Protein AF-A0A940R2L5-F1 (afdb_monomer_lite)

Foldseek 3Di:
DAAVVQDPPPCQLCPVQVLAAAPVDVVRGDPVSDDPVVVQVSCVPRPRNRRHDDDPCPVVPPD

Radius of gyration: 12.46 Å; chains: 1; bounding box: 42×20×25 Å

Secondary structure (DSSP, 8-state):
-B-GGG-----HHHHH-TTTB-TTSSSSB-TTSS-HHHHHHHHHT-TTS-B----TTGGG---

Structure (mmCIF, N/CA/C/O backbone):
data_AF-A0A940R2L5-F1
#
_entry.id   AF-A0A940R2L5-F1
#
loop_
_atom_site.group_PDB
_atom_site.id
_atom_site.type_symbol
_atom_site.label_atom_id
_atom_site.label_alt_id
_atom_site.label_comp_id
_atom_site.label_asym_id
_atom_site.label_entity_id
_atom_site.label_seq_id
_atom_site.pdbx_PDB_ins_code
_atom_site.Cartn_x
_atom_site.Cartn_y
_atom_site.Cartn_z
_atom_site.occupancy
_atom_site.B_iso_or_equiv
_atom_site.auth_seq_id
_atom_site.auth_comp_id
_atom_site.auth_asym_id
_atom_site.auth_atom_id
_atom_site.pdbx_PDB_model_num
ATOM 1 N N . VAL A 1 1 ? 6.853 3.402 0.129 1.00 87.81 1 VAL A N 1
ATOM 2 C CA . VAL A 1 1 ? 6.693 4.381 -0.967 1.00 87.81 1 VAL A CA 1
ATOM 3 C C . VAL A 1 1 ? 5.708 3.856 -1.999 1.00 87.81 1 VAL A C 1
ATOM 5 O O . VAL A 1 1 ? 5.668 2.658 -2.252 1.00 87.81 1 VAL A O 1
ATOM 8 N N . TRP A 1 2 ? 4.876 4.740 -2.550 1.00 90.62 2 TRP A N 1
ATOM 9 C CA . TRP A 1 2 ? 3.853 4.408 -3.543 1.00 90.62 2 TRP A CA 1
ATOM 10 C C . TRP A 1 2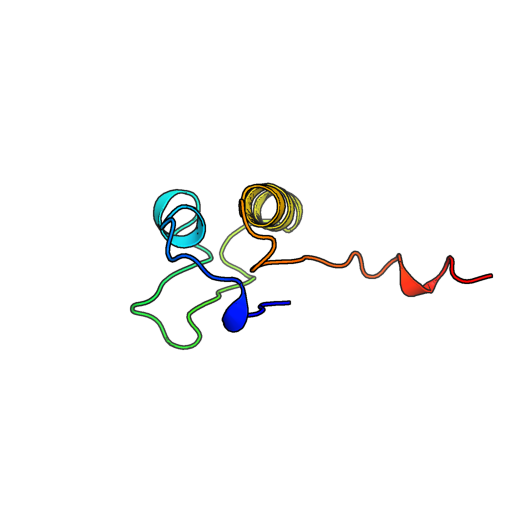 ? 4.223 4.989 -4.911 1.00 90.62 2 TRP A C 1
ATOM 12 O O . TRP A 1 2 ? 4.609 6.152 -4.998 1.00 90.62 2 TRP A O 1
ATOM 22 N N . LYS A 1 3 ? 4.107 4.173 -5.963 1.00 93.44 3 LYS A N 1
ATOM 23 C CA . LYS A 1 3 ? 4.371 4.523 -7.363 1.00 93.44 3 LYS A CA 1
ATOM 24 C C . LYS A 1 3 ? 3.101 4.287 -8.197 1.00 93.44 3 LYS A C 1
ATOM 26 O O . LYS A 1 3 ? 2.843 3.147 -8.596 1.00 93.44 3 LYS A O 1
ATOM 31 N N . PRO A 1 4 ? 2.276 5.323 -8.437 1.00 91.25 4 PRO A N 1
ATOM 32 C CA . PRO A 1 4 ? 0.975 5.166 -9.090 1.00 91.25 4 PRO A CA 1
ATOM 33 C C . PRO A 1 4 ? 1.077 4.650 -10.530 1.00 91.25 4 PRO A C 1
ATOM 35 O O . PRO A 1 4 ? 0.217 3.882 -10.946 1.00 91.25 4 PRO A O 1
ATOM 38 N N . GLU A 1 5 ? 2.144 4.989 -11.258 1.00 95.00 5 GLU A N 1
ATOM 39 C CA . GLU A 1 5 ? 2.387 4.549 -12.643 1.00 95.00 5 GLU A CA 1
ATOM 40 C C . GLU A 1 5 ? 2.450 3.018 -12.807 1.00 95.00 5 GLU A C 1
ATOM 42 O O . GLU A 1 5 ? 2.094 2.484 -13.854 1.00 95.00 5 GLU A O 1
ATOM 47 N N . PHE A 1 6 ? 2.844 2.295 -11.753 1.00 92.94 6 PHE A N 1
ATOM 48 C CA . PHE A 1 6 ? 2.898 0.832 -11.756 1.00 92.94 6 PHE A CA 1
ATOM 49 C C . PHE A 1 6 ? 1.610 0.195 -11.221 1.00 92.94 6 PHE A C 1
ATOM 51 O O . PHE A 1 6 ? 1.471 -1.031 -11.231 1.00 92.94 6 PHE A O 1
ATOM 58 N N . CYS A 1 7 ? 0.651 0.975 -10.716 1.00 94.25 7 CYS A N 1
ATOM 59 C CA . CYS A 1 7 ? -0.567 0.434 -10.127 1.00 94.25 7 CYS A CA 1
ATOM 60 C C . CYS A 1 7 ? -1.531 -0.062 -11.215 1.00 94.25 7 CYS A C 1
ATOM 62 O O . CYS A 1 7 ? -2.171 0.723 -11.902 1.00 94.25 7 CYS A O 1
ATOM 64 N N . LYS A 1 8 ? -1.710 -1.385 -11.322 1.00 94.12 8 LYS A N 1
ATOM 65 C CA . LYS A 1 8 ? -2.712 -2.010 -12.213 1.00 94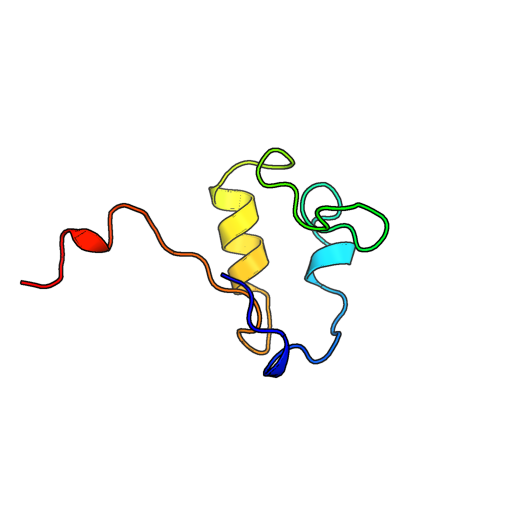.12 8 LYS A CA 1
ATOM 66 C C . LYS A 1 8 ? -4.067 -2.264 -11.535 1.00 94.12 8 LYS A C 1
ATOM 68 O O . LYS A 1 8 ? -4.798 -3.155 -11.947 1.00 94.12 8 LYS A O 1
ATOM 73 N N . HIS A 1 9 ? -4.372 -1.547 -10.450 1.00 92.00 9 HIS A N 1
ATOM 74 C CA . HIS A 1 9 ? -5.640 -1.644 -9.708 1.00 92.00 9 HIS A CA 1
ATOM 75 C C . HIS A 1 9 ? -6.080 -3.075 -9.337 1.00 92.00 9 HIS A C 1
ATOM 77 O O . HIS A 1 9 ? -7.263 -3.389 -9.305 1.00 92.00 9 HIS A O 1
ATOM 83 N N . SER A 1 10 ? -5.129 -3.939 -8.960 1.00 93.44 10 SER A N 1
ATOM 84 C CA . SER A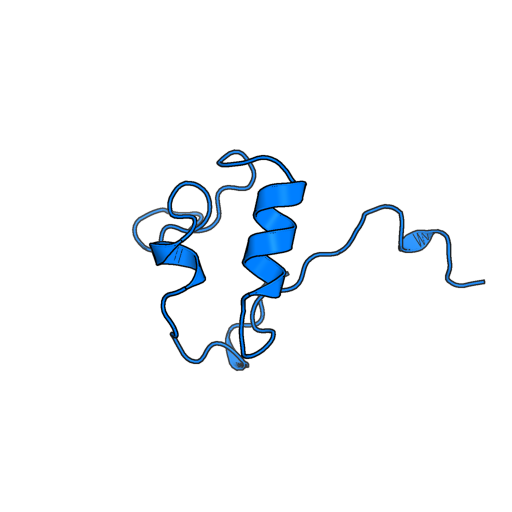 1 10 ? -5.419 -5.326 -8.553 1.00 93.44 10 SER A CA 1
ATOM 85 C C . SER A 1 10 ? -6.324 -5.446 -7.311 1.00 93.44 10 SER A C 1
ATOM 87 O O . SER A 1 10 ? -6.729 -6.557 -6.979 1.00 93.44 10 SER A O 1
ATOM 89 N N . GLY A 1 11 ? -6.565 -4.364 -6.562 1.00 93.44 11 GLY A N 1
ATOM 90 C CA . GLY A 1 11 ? -7.424 -4.349 -5.369 1.00 93.44 11 GLY A CA 1
ATOM 91 C C . GLY A 1 11 ? -6.833 -4.999 -4.110 1.00 93.44 11 GLY A C 1
ATOM 92 O O . GLY A 1 11 ? -7.313 -4.741 -3.015 1.00 93.44 11 GLY A O 1
ATOM 93 N N . ARG A 1 12 ? -5.746 -5.774 -4.220 1.00 95.19 12 ARG A N 1
ATOM 94 C CA . ARG A 1 12 ? -5.168 -6.544 -3.098 1.00 95.19 12 ARG A CA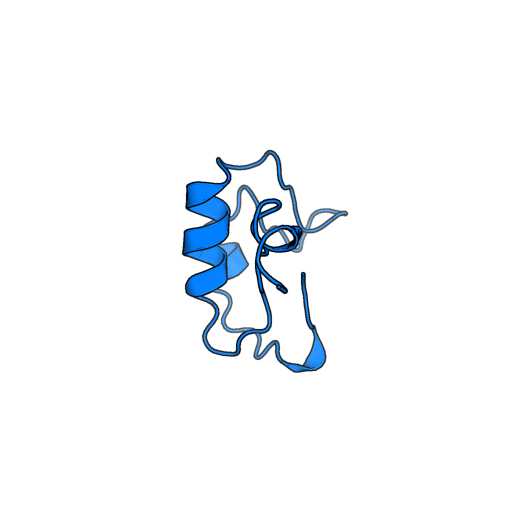 1
ATOM 95 C C . ARG A 1 12 ? -4.844 -5.713 -1.858 1.00 95.19 12 ARG A C 1
ATOM 97 O O . ARG A 1 12 ? -5.084 -6.191 -0.753 1.00 95.19 12 ARG A O 1
ATOM 104 N N . CYS A 1 13 ? -4.307 -4.503 -2.042 1.00 94.75 13 CYS A N 1
ATOM 105 C CA . CYS A 1 13 ? -3.953 -3.602 -0.945 1.00 94.75 13 CYS A CA 1
ATOM 106 C C . CYS A 1 13 ? -5.173 -3.292 -0.067 1.00 94.75 13 CYS A C 1
ATOM 108 O O . CYS A 1 13 ? -5.133 -3.549 1.135 1.00 94.75 13 CYS A O 1
ATOM 110 N N . VAL A 1 14 ? -6.261 -2.841 -0.695 1.00 95.50 14 VAL A N 1
ATOM 111 C CA . VAL A 1 14 ? -7.495 -2.406 -0.028 1.00 95.50 14 VAL A CA 1
ATOM 112 C C . VAL A 1 14 ? -8.361 -3.573 0.443 1.00 95.50 14 VAL A C 1
ATOM 114 O O . VAL A 1 14 ? -9.036 -3.454 1.455 1.00 95.50 14 VAL A O 1
ATOM 117 N N . THR A 1 15 ? -8.328 -4.726 -0.235 1.00 96.12 15 THR A N 1
ATOM 118 C CA . THR A 1 15 ? -9.143 -5.887 0.165 1.00 96.12 15 THR A CA 1
ATOM 119 C C . THR A 1 15 ? -8.512 -6.704 1.289 1.00 96.12 15 THR A C 1
ATOM 121 O O . THR A 1 15 ? -9.237 -7.286 2.085 1.00 96.12 15 THR A O 1
ATOM 124 N N . GLN A 1 16 ? -7.177 -6.815 1.338 1.00 96.38 16 GLN A N 1
ATOM 125 C CA . GLN A 1 16 ? -6.501 -7.697 2.307 1.00 96.38 16 GLN A CA 1
ATOM 126 C C . GLN A 1 16 ? -5.978 -6.958 3.546 1.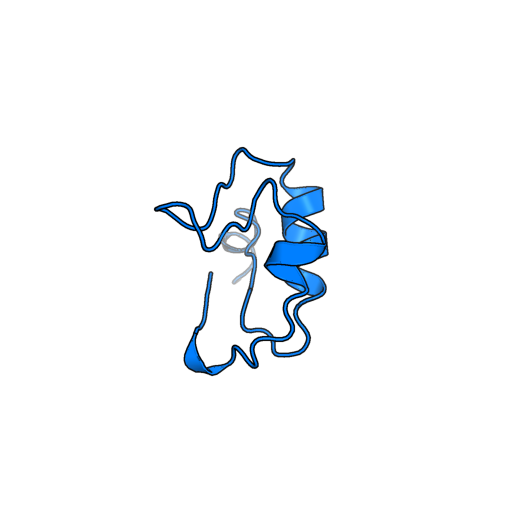00 96.38 16 GLN A C 1
ATOM 128 O O . GLN A 1 16 ? -5.699 -7.610 4.549 1.00 96.38 16 GLN A O 1
ATOM 133 N N . LEU A 1 17 ? -5.842 -5.627 3.500 1.00 97.12 17 LEU A N 1
ATOM 134 C CA . LEU A 1 17 ? -5.468 -4.824 4.669 1.00 97.12 17 LEU A CA 1
ATOM 135 C C . LEU A 1 17 ? -6.203 -3.466 4.677 1.00 97.12 17 LEU A C 1
ATOM 137 O O . LEU A 1 17 ? -5.559 -2.418 4.575 1.00 97.12 17 LEU A O 1
ATOM 141 N N . PRO A 1 18 ? -7.548 -3.469 4.781 1.00 96.88 18 PRO A N 1
ATOM 142 C CA . PRO A 1 18 ? -8.365 -2.253 4.723 1.00 96.88 18 PRO A CA 1
ATOM 143 C C . PRO A 1 18 ? -8.119 -1.288 5.888 1.00 96.88 18 PRO A C 1
ATOM 145 O O . PRO A 1 18 ? -8.366 -0.098 5.744 1.00 96.88 18 PRO A O 1
ATOM 148 N N . SER A 1 19 ? -7.599 -1.768 7.025 1.00 96.94 19 SER A N 1
ATOM 149 C CA . SER A 1 19 ? -7.222 -0.905 8.152 1.00 96.94 19 SER A CA 1
ATOM 150 C C . SER A 1 19 ? -6.064 0.041 7.816 1.00 96.94 19 SER A C 1
ATOM 152 O O . SER A 1 19 ? -5.923 1.083 8.449 1.00 96.94 19 SER A O 1
ATOM 154 N N . VAL A 1 20 ? -5.247 -0.314 6.817 1.00 97.12 20 VAL A N 1
ATOM 155 C CA . VAL A 1 20 ? -4.107 0.482 6.346 1.00 97.12 20 VAL A CA 1
ATOM 156 C C . VAL A 1 20 ? -4.406 1.139 5.006 1.00 97.12 20 VAL A C 1
ATOM 158 O O . VAL A 1 20 ? -4.054 2.295 4.823 1.00 97.12 20 VAL A O 1
ATOM 161 N N . PHE A 1 21 ? -5.031 0.438 4.058 1.00 96.31 21 PHE A N 1
ATOM 162 C CA . PHE A 1 21 ? -5.294 0.962 2.715 1.00 96.31 21 PHE A CA 1
ATOM 163 C C . PHE A 1 21 ? -6.790 1.181 2.502 1.00 96.31 21 PHE A C 1
ATOM 165 O O . PHE A 1 21 ? -7.533 0.223 2.287 1.00 96.31 21 PHE A O 1
ATOM 172 N N . ASN A 1 22 ? -7.217 2.441 2.470 1.00 95.94 22 ASN A N 1
ATOM 173 C CA . ASN A 1 22 ? -8.616 2.807 2.292 1.00 95.94 22 ASN A CA 1
ATOM 174 C C . ASN A 1 22 ? -8.779 3.966 1.298 1.00 95.94 22 ASN A C 1
ATOM 176 O O . ASN A 1 22 ? -8.464 5.113 1.593 1.00 95.94 22 ASN A O 1
ATOM 180 N N . LEU A 1 23 ? -9.328 3.681 0.112 1.00 93.38 23 LEU A N 1
ATOM 181 C CA . LEU A 1 23 ? -9.542 4.690 -0.938 1.00 93.38 23 LEU A CA 1
ATOM 182 C C . LEU A 1 23 ? -10.603 5.740 -0.579 1.00 93.38 23 LEU A C 1
ATOM 184 O O . LEU A 1 23 ? -10.634 6.795 -1.220 1.00 93.38 23 LEU A O 1
ATOM 188 N N . GLN A 1 24 ? -11.458 5.463 0.409 1.00 94.69 24 GLN A N 1
ATOM 189 C CA . GLN A 1 24 ? -12.484 6.395 0.884 1.00 94.69 24 GLN A CA 1
ATOM 190 C C . GLN A 1 24 ? -11.923 7.409 1.890 1.00 94.69 24 GLN A C 1
ATOM 192 O O . GLN A 1 24 ? -12.514 8.468 2.074 1.00 94.69 24 GLN A O 1
ATOM 197 N N . GLU A 1 25 ? -10.766 7.130 2.495 1.00 94.00 25 GLU A N 1
ATOM 198 C CA . GLU A 1 25 ? -10.130 8.016 3.470 1.00 94.00 25 GLU A CA 1
ATOM 199 C C . GLU A 1 25 ? -9.057 8.912 2.839 1.00 94.00 25 GLU A C 1
ATOM 201 O O . GLU A 1 25 ? -8.521 8.657 1.750 1.00 94.00 25 GLU A O 1
ATOM 206 N N . ARG A 1 26 ? -8.763 10.025 3.518 1.00 93.44 26 ARG A N 1
ATOM 207 C CA . ARG A 1 26 ? -7.708 10.975 3.152 1.00 93.44 26 ARG A CA 1
ATOM 208 C C . ARG A 1 26 ? -6.917 11.338 4.415 1.00 93.44 26 ARG A C 1
ATOM 210 O O . ARG A 1 26 ? -7.469 12.032 5.263 1.00 93.44 26 ARG A O 1
ATOM 217 N N . PRO A 1 27 ? -5.648 10.905 4.540 1.00 92.75 27 PRO A N 1
ATOM 218 C CA . PRO A 1 27 ? -4.874 10.104 3.582 1.00 92.75 27 PRO A CA 1
ATOM 219 C C . PRO A 1 27 ? -5.441 8.685 3.390 1.00 92.75 27 PRO A C 1
ATOM 221 O O . PRO A 1 27 ? -6.010 8.105 4.303 1.00 92.75 27 PRO A O 1
ATOM 224 N N . TRP A 1 28 ? -5.264 8.118 2.192 1.00 94.38 28 TRP A N 1
ATOM 225 C CA . TRP A 1 28 ? -5.760 6.770 1.859 1.00 94.38 28 TRP A CA 1
ATOM 226 C C . TRP A 1 28 ? -4.885 5.636 2.422 1.00 94.38 28 TRP A C 1
ATOM 228 O O . TRP A 1 28 ? -5.202 4.457 2.256 1.00 94.38 28 TRP A O 1
ATOM 238 N N . VAL A 1 29 ? -3.758 5.998 3.045 1.00 95.06 29 VAL A N 1
ATOM 239 C CA . VAL A 1 29 ? -2.831 5.091 3.723 1.00 95.06 29 VAL A CA 1
ATOM 240 C C . VAL A 1 29 ? -2.739 5.497 5.189 1.00 95.06 29 VAL A C 1
ATOM 242 O O . VAL A 1 29 ? -2.292 6.603 5.493 1.00 95.06 29 VAL A O 1
ATOM 245 N N . ASN A 1 30 ? -3.116 4.590 6.084 1.00 95.62 30 ASN A N 1
ATOM 246 C CA . ASN A 1 30 ? -3.013 4.730 7.529 1.00 95.62 30 ASN A CA 1
ATOM 247 C C . ASN A 1 30 ? -1.934 3.781 8.074 1.00 95.62 30 ASN A C 1
ATOM 249 O O . ASN A 1 30 ? -2.177 2.595 8.290 1.00 95.62 30 ASN A O 1
ATOM 253 N N . MET A 1 31 ? -0.735 4.307 8.327 1.00 93.81 31 MET A N 1
ATOM 254 C CA . MET A 1 31 ? 0.391 3.515 8.845 1.00 93.81 31 MET A CA 1
ATOM 255 C C . MET A 1 31 ? 0.187 3.020 10.285 1.00 93.81 31 MET A C 1
ATOM 257 O O . MET A 1 31 ? 0.920 2.141 10.721 1.00 93.81 31 MET A O 1
ATOM 261 N N . SER A 1 32 ? -0.804 3.541 11.013 1.00 95.38 32 SER A N 1
ATOM 262 C CA . S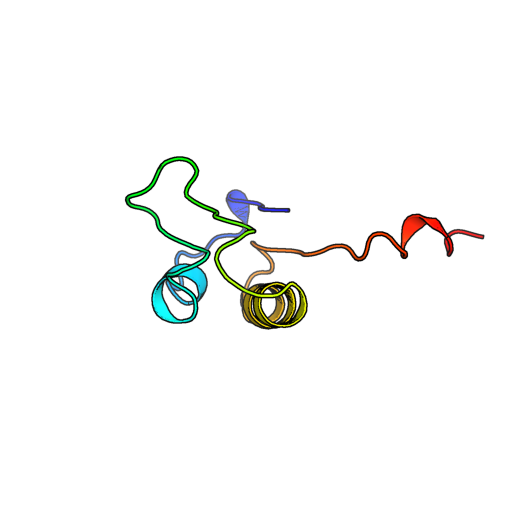ER A 1 32 ? -1.172 3.076 12.356 1.00 95.38 32 SER A CA 1
ATOM 263 C C . SER A 1 32 ? -2.233 1.969 12.339 1.00 95.38 32 SER A C 1
ATOM 265 O O . SER A 1 32 ? -2.619 1.476 13.393 1.00 95.38 32 SER A O 1
ATOM 267 N N . GLY A 1 33 ? -2.725 1.574 11.159 1.00 94.94 33 GLY A N 1
ATOM 268 C CA . GLY A 1 33 ? -3.789 0.578 11.014 1.00 94.94 33 GLY A CA 1
ATOM 269 C C . GLY A 1 33 ? -3.363 -0.882 11.209 1.00 94.94 33 GLY A C 1
ATOM 270 O O . GLY A 1 33 ? -4.224 -1.763 11.250 1.00 94.94 33 GLY A O 1
ATOM 271 N N . ALA A 1 34 ? -2.058 -1.159 11.269 1.00 96.50 34 ALA A N 1
ATOM 272 C CA . ALA A 1 34 ? -1.482 -2.477 11.533 1.00 96.50 34 ALA A CA 1
ATOM 273 C C . ALA A 1 34 ? 0.001 -2.351 11.923 1.00 96.50 34 ALA A C 1
ATOM 275 O O . ALA A 1 34 ? 0.623 -1.318 11.682 1.00 96.50 34 ALA A O 1
ATOM 276 N N . ASP A 1 35 ? 0.585 -3.424 12.455 1.00 95.44 35 ASP A N 1
ATOM 277 C CA . ASP A 1 35 ? 2.019 -3.499 12.741 1.00 95.44 35 ASP A CA 1
ATOM 278 C C . ASP A 1 35 ? 2.878 -3.448 11.468 1.00 95.44 35 ASP A C 1
ATOM 280 O O . ASP A 1 35 ? 2.481 -3.925 10.397 1.00 95.44 35 ASP A O 1
ATOM 284 N N . SER A 1 36 ? 4.108 -2.943 11.599 1.00 93.31 36 SER A N 1
ATOM 285 C CA . SER A 1 36 ? 5.058 -2.792 10.488 1.00 93.31 36 SER A CA 1
ATOM 286 C C . SER A 1 36 ? 5.255 -4.082 9.688 1.00 93.31 36 SER A C 1
ATOM 288 O O . SER A 1 36 ? 5.253 -4.043 8.460 1.00 93.31 36 SER A O 1
ATOM 290 N N . GLU A 1 37 ? 5.359 -5.235 10.355 1.00 93.94 37 GLU A N 1
ATOM 291 C CA . GLU A 1 37 ? 5.518 -6.532 9.686 1.00 93.94 37 GLU A CA 1
ATOM 292 C C . GLU A 1 37 ? 4.329 -6.852 8.769 1.00 93.94 37 GLU A C 1
ATOM 294 O O . GLU A 1 37 ? 4.512 -7.236 7.612 1.00 93.94 37 GLU A O 1
ATOM 299 N N . ARG A 1 38 ? 3.100 -6.628 9.246 1.00 95.75 38 ARG A N 1
ATOM 300 C CA . ARG A 1 38 ? 1.878 -6.828 8.456 1.00 95.75 38 ARG A CA 1
ATOM 301 C C . ARG A 1 38 ? 1.831 -5.898 7.252 1.00 95.75 38 ARG A C 1
ATOM 303 O O . ARG A 1 38 ? 1.465 -6.338 6.160 1.00 95.75 38 ARG A O 1
ATOM 310 N N . ILE A 1 39 ? 2.217 -4.637 7.438 1.00 95.69 39 ILE A N 1
ATOM 311 C CA . ILE A 1 39 ? 2.275 -3.651 6.356 1.00 95.69 39 ILE A CA 1
ATOM 312 C C . ILE A 1 39 ? 3.296 -4.090 5.302 1.00 95.69 39 ILE A C 1
ATOM 314 O O . ILE A 1 39 ? 2.968 -4.125 4.118 1.00 95.69 39 ILE A O 1
ATOM 318 N N . ILE A 1 40 ? 4.501 -4.490 5.715 1.00 94.56 40 ILE A N 1
ATOM 319 C CA . ILE A 1 40 ? 5.565 -4.950 4.811 1.00 94.56 40 ILE A CA 1
ATOM 320 C C . ILE A 1 40 ? 5.126 -6.202 4.046 1.00 94.56 40 ILE A C 1
ATOM 322 O O . ILE A 1 40 ? 5.229 -6.237 2.820 1.00 94.56 40 ILE A O 1
ATOM 326 N N . GLN A 1 41 ? 4.570 -7.204 4.733 1.00 95.25 41 GLN A N 1
ATOM 327 C CA . GLN A 1 41 ? 4.048 -8.414 4.089 1.00 95.25 41 GLN A CA 1
ATOM 328 C C . GLN A 1 41 ? 2.983 -8.084 3.041 1.00 95.25 41 GLN A C 1
ATOM 330 O O . GLN A 1 41 ? 2.967 -8.678 1.963 1.00 95.25 41 GLN A O 1
ATOM 335 N N . GLN A 1 42 ? 2.097 -7.136 3.342 1.00 96.19 42 GLN A N 1
ATOM 336 C CA . GLN A 1 42 ? 1.051 -6.715 2.422 1.00 96.19 42 GLN A CA 1
ATOM 337 C C . GLN A 1 42 ? 1.610 -5.949 1.218 1.00 96.19 42 GLN A C 1
ATOM 339 O O . GLN A 1 42 ? 1.197 -6.186 0.081 1.00 96.19 42 GLN A O 1
ATOM 344 N N . VAL A 1 43 ? 2.576 -5.062 1.445 1.00 95.06 43 VAL A N 1
ATOM 345 C CA . VAL A 1 43 ? 3.287 -4.331 0.391 1.00 95.06 43 VAL A CA 1
ATOM 346 C C . VAL A 1 43 ? 3.995 -5.304 -0.562 1.00 95.06 43 VAL A C 1
ATOM 348 O O . VAL A 1 43 ? 3.844 -5.171 -1.777 1.00 95.06 43 VAL A O 1
ATOM 351 N N . SER A 1 44 ? 4.646 -6.347 -0.040 1.00 93.88 44 SER A N 1
ATOM 352 C CA . SER A 1 44 ? 5.304 -7.403 -0.831 1.00 93.88 44 SER A CA 1
ATOM 353 C C . SER A 1 44 ? 4.345 -8.243 -1.685 1.00 93.88 44 SER A C 1
ATOM 355 O O . SER A 1 44 ? 4.775 -8.909 -2.623 1.00 93.88 44 SER A O 1
ATOM 357 N N . ARG A 1 45 ? 3.034 -8.212 -1.408 1.00 93.88 45 ARG A N 1
ATOM 358 C CA . ARG A 1 45 ? 2.004 -8.884 -2.226 1.00 93.88 45 ARG A CA 1
ATOM 359 C C . ARG A 1 45 ? 1.541 -8.049 -3.418 1.00 93.88 45 ARG A C 1
ATOM 361 O O . ARG A 1 45 ? 0.697 -8.520 -4.190 1.00 93.88 45 ARG A O 1
ATOM 368 N N . CYS A 1 46 ? 2.042 -6.821 -3.569 1.00 94.56 46 CYS A N 1
ATOM 369 C CA . CYS A 1 46 ? 1.758 -5.981 -4.723 1.00 94.56 46 CYS A CA 1
ATOM 370 C C . CYS A 1 46 ? 2.408 -6.591 -5.981 1.00 94.56 46 CYS A C 1
ATOM 372 O O . CYS A 1 46 ? 3.632 -6.584 -6.092 1.00 94.56 46 CYS A O 1
ATOM 374 N N . PRO A 1 47 ? 1.626 -7.086 -6.959 1.00 93.12 47 PRO A N 1
ATOM 375 C CA . PRO A 1 47 ? 2.171 -7.859 -8.079 1.00 93.12 47 PRO A CA 1
ATOM 376 C C . PRO A 1 47 ? 3.000 -7.017 -9.053 1.00 93.12 47 PRO A C 1
ATOM 378 O O . PRO A 1 47 ? 3.748 -7.559 -9.857 1.00 93.12 47 PRO A O 1
ATOM 381 N N . THR A 1 48 ? 2.840 -5.695 -9.017 1.00 93.38 48 THR A N 1
ATOM 382 C CA . THR A 1 48 ? 3.494 -4.766 -9.942 1.00 93.38 48 THR A CA 1
ATOM 383 C C . THR A 1 48 ? 4.592 -3.936 -9.291 1.00 93.38 48 THR A C 1
ATOM 385 O O . THR A 1 48 ? 5.215 -3.130 -9.973 1.00 93.38 48 THR A O 1
ATOM 388 N N . GLY A 1 49 ? 4.805 -4.069 -7.977 1.00 91.69 49 GLY A N 1
ATOM 389 C CA . GLY A 1 49 ? 5.739 -3.207 -7.246 1.00 91.69 49 GLY A CA 1
ATOM 390 C C . GLY A 1 49 ? 5.282 -1.746 -7.125 1.00 91.69 49 GLY A C 1
ATOM 391 O O . GLY A 1 49 ? 6.092 -0.869 -6.833 1.00 91.69 49 GLY A O 1
ATOM 392 N N . ALA A 1 50 ? 3.987 -1.462 -7.324 1.00 95.88 50 ALA A N 1
ATOM 393 C CA . ALA A 1 50 ? 3.420 -0.128 -7.103 1.00 95.88 50 ALA A CA 1
ATOM 394 C C . ALA A 1 50 ? 3.522 0.326 -5.637 1.00 95.88 50 ALA A C 1
ATOM 396 O O . ALA A 1 50 ? 3.463 1.518 -5.349 1.00 95.88 50 ALA A O 1
ATOM 397 N N . LEU A 1 51 ? 3.665 -0.617 -4.708 1.00 94.00 51 LEU A N 1
ATOM 398 C CA . LEU A 1 51 ? 3.953 -0.362 -3.305 1.00 94.00 51 LEU A CA 1
ATOM 399 C C . LEU A 1 51 ? 5.324 -0.952 -2.978 1.00 94.00 51 LEU A C 1
ATOM 401 O O . LEU A 1 51 ? 5.595 -2.104 -3.307 1.00 94.00 51 LEU A O 1
ATOM 405 N N . THR A 1 52 ? 6.159 -0.173 -2.298 1.00 91.12 52 THR A N 1
ATOM 406 C CA . THR A 1 52 ? 7.442 -0.613 -1.738 1.00 91.12 52 THR A CA 1
ATOM 407 C C . THR A 1 52 ? 7.550 -0.200 -0.274 1.00 91.12 52 THR A C 1
ATOM 409 O O . THR A 1 52 ? 6.929 0.775 0.151 1.00 91.12 52 THR A O 1
ATOM 412 N N . ALA A 1 53 ? 8.332 -0.927 0.514 1.00 90.06 53 ALA A N 1
ATOM 413 C CA . ALA A 1 53 ? 8.664 -0.577 1.891 1.00 90.06 53 ALA A CA 1
ATOM 414 C C . ALA A 1 53 ? 10.188 -0.529 2.021 1.00 90.06 53 ALA A C 1
ATOM 416 O O . ALA A 1 53 ? 10.881 -1.278 1.337 1.00 90.06 53 ALA A O 1
ATOM 417 N N . PHE A 1 54 ? 10.686 0.361 2.872 1.00 85.38 54 PHE A N 1
ATOM 418 C CA . PHE A 1 54 ? 12.101 0.452 3.211 1.00 85.38 54 PHE A CA 1
ATOM 419 C C . PHE A 1 54 ? 12.229 0.198 4.706 1.00 85.38 54 PHE A C 1
ATOM 421 O O . PHE A 1 54 ? 11.425 0.713 5.486 1.00 85.38 54 PHE A O 1
ATOM 428 N N . HIS A 1 55 ? 13.207 -0.612 5.097 1.00 82.44 55 HIS A N 1
ATOM 429 C CA . HIS A 1 55 ? 13.593 -0.701 6.495 1.00 82.44 55 HIS A CA 1
ATOM 430 C C . HIS A 1 55 ? 14.481 0.497 6.797 1.00 82.44 55 HIS A C 1
ATOM 432 O O . HIS A 1 55 ? 15.390 0.801 6.033 1.00 82.44 55 HIS A O 1
ATOM 438 N N . ASN A 1 56 ? 14.239 1.166 7.920 1.00 75.00 56 ASN A N 1
ATOM 439 C CA . ASN A 1 56 ? 15.045 2.318 8.327 1.00 75.00 56 ASN A CA 1
ATOM 440 C C . ASN A 1 56 ? 16.506 1.942 8.675 1.00 75.00 56 ASN A C 1
ATOM 442 O O . ASN A 1 56 ? 17.321 2.819 8.925 1.00 75.00 56 ASN A O 1
ATOM 446 N N . ASP A 1 57 ? 16.821 0.644 8.689 1.00 65.75 57 ASP A N 1
ATOM 447 C CA . ASP A 1 57 ? 18.163 0.074 8.862 1.00 65.75 57 ASP A CA 1
ATOM 448 C C . ASP A 1 57 ? 18.949 -0.034 7.532 1.00 65.75 57 ASP A C 1
ATOM 450 O O . ASP A 1 57 ? 20.160 -0.233 7.533 1.00 65.75 57 ASP A O 1
ATOM 454 N N . ASP A 1 58 ? 18.285 0.136 6.379 1.00 56.72 58 ASP A N 1
ATOM 455 C CA . ASP A 1 58 ? 18.894 -0.018 5.042 1.00 56.72 58 ASP A CA 1
ATOM 456 C C . ASP A 1 58 ? 19.882 1.119 4.696 1.00 56.72 58 ASP A C 1
ATOM 458 O O . ASP A 1 58 ? 20.774 0.953 3.864 1.00 56.72 58 ASP A O 1
ATOM 462 N N . GLU A 1 59 ? 19.806 2.248 5.409 1.00 54.19 59 GLU A N 1
ATOM 463 C CA . GLU A 1 59 ? 20.744 3.374 5.286 1.00 54.19 59 GLU A CA 1
ATOM 464 C C . GLU A 1 59 ? 22.145 3.047 5.860 1.00 54.19 59 GLU A C 1
ATOM 466 O O . GLU A 1 59 ? 23.101 3.775 5.599 1.00 54.19 59 GLU A O 1
ATOM 471 N N . ALA A 1 60 ? 22.303 1.946 6.614 1.00 52.56 60 ALA A N 1
ATOM 472 C CA . ALA A 1 60 ? 23.567 1.557 7.255 1.00 52.56 60 ALA A CA 1
ATOM 473 C C . ALA A 1 60 ? 24.418 0.546 6.452 1.00 52.56 60 ALA A C 1
ATOM 475 O O . ALA A 1 60 ? 25.504 0.171 6.899 1.00 52.56 60 ALA A O 1
ATOM 476 N N . LYS A 1 61 ? 23.960 0.086 5.276 1.00 47.31 61 LYS A N 1
ATOM 477 C CA . LYS A 1 61 ? 24.664 -0.928 4.455 1.00 47.31 61 LYS A CA 1
ATOM 478 C C . LYS A 1 61 ? 24.899 -0.534 2.991 1.00 47.31 61 LYS A C 1
ATOM 480 O O . LYS A 1 61 ? 24.991 -1.395 2.119 1.00 47.31 61 LYS A O 1
ATOM 485 N N . LYS A 1 62 ? 25.088 0.757 2.718 1.00 47.34 62 LYS A N 1
ATOM 486 C CA . LYS A 1 62 ? 25.862 1.206 1.547 1.00 47.34 62 LYS A CA 1
ATOM 487 C C . LYS A 1 62 ? 27.275 1.589 1.993 1.00 47.34 62 LYS A C 1
ATOM 489 O O . LYS A 1 62 ? 27.586 2.771 2.095 1.00 47.34 62 LYS A O 1
ATOM 494 N N . SER A 1 63 ? 28.093 0.576 2.273 1.00 44.81 63 SER A N 1
ATOM 495 C CA . SER A 1 63 ? 29.552 0.695 2.410 1.00 44.81 63 SER A CA 1
ATOM 496 C C . SER A 1 63 ? 30.226 -0.038 1.265 1.00 44.81 63 SER A C 1
ATOM 498 O O . SER A 1 63 ? 29.758 -1.159 0.958 1.00 44.81 63 SER A O 1
#

pLDDT: mean 89.03, std 13.49, range [44.81, 97.12]

Sequence (63 aa):
VWKPEFCKHSGRCVTQLPSVFNLQERPWVNMSGADSERIIQQVSRCPTGALTAFHNDDEAKKS